Protein AF-A0A1G2ZA52-F1 (afdb_monomer_lite)

Sequence (86 aa):
MITGERTGKPETLIEADSFPFEFVSDLAEVESWRKEVYRPIYHMHKWWATRLGSIFRAALLACNMPVSADLEKEFYHRHEFQGRSL

pLDDT: mean 73.51, std 16.39, range [34.97, 90.88]

Foldseek 3Di:
DDPDPDPDDADFLVNDPPNCPVLLVVVQVVQVVPCVVPDDVDPDDDPVVSRRVSNVLLVVRRRVHHNPDDSNVCSPDDDDPPPDDD

Secondary structure (DSSP, 8-state):
-------SSPPBGGGSTT--HHHHHHHHHHHHH-TTTS--S---S-TTTT--HHHHHHHHHHHHSBTTS-HHHHHTS----TT---

Radius of gyration: 15.81 Å; chains: 1; bounding box: 36×26×44 Å

Structure (mmCIF, N/CA/C/O backbone):
data_AF-A0A1G2ZA52-F1
#
_entry.id   AF-A0A1G2ZA52-F1
#
loop_
_atom_site.group_PDB
_atom_site.id
_atom_site.type_symbol
_atom_site.label_atom_id
_atom_site.label_alt_id
_atom_site.label_comp_id
_atom_site.label_asym_id
_atom_site.label_entity_id
_atom_site.label_seq_id
_atom_site.pdbx_PDB_ins_code
_atom_site.Cartn_x
_atom_site.Cartn_y
_atom_site.Cartn_z
_atom_site.occupancy
_atom_site.B_iso_or_equiv
_atom_site.auth_seq_id
_atom_site.auth_comp_id
_atom_site.auth_asym_id
_atom_site.auth_atom_id
_atom_site.pdbx_PDB_model_num
ATOM 1 N N . MET A 1 1 ? -0.947 -7.017 30.043 1.00 34.97 1 MET A N 1
ATOM 2 C CA . MET A 1 1 ? -1.550 -6.899 28.701 1.00 34.97 1 MET A CA 1
ATOM 3 C C . MET A 1 1 ? -2.286 -5.574 28.690 1.00 34.97 1 MET A C 1
ATOM 5 O O . MET A 1 1 ? -3.258 -5.435 29.416 1.00 34.97 1 MET A O 1
ATOM 9 N N . ILE A 1 2 ? -1.706 -4.558 28.054 1.00 43.41 2 ILE A N 1
ATOM 10 C CA . ILE A 1 2 ? -2.255 -3.198 28.052 1.00 43.41 2 ILE A CA 1
ATOM 11 C C . ILE A 1 2 ? -3.210 -3.124 26.864 1.00 43.41 2 ILE A C 1
ATOM 13 O O . ILE A 1 2 ? -2.772 -2.890 25.743 1.00 43.41 2 ILE A O 1
ATOM 17 N N . THR A 1 3 ? -4.498 -3.363 27.094 1.00 51.31 3 THR A N 1
ATOM 18 C CA . THR A 1 3 ? -5.536 -3.014 26.120 1.00 51.31 3 THR A CA 1
ATOM 19 C C . THR A 1 3 ? -5.821 -1.530 26.319 1.00 51.31 3 THR A C 1
ATOM 21 O O . THR A 1 3 ? -6.599 -1.140 27.185 1.00 51.31 3 THR A O 1
ATOM 24 N N . GLY A 1 4 ? -5.070 -0.682 25.620 1.00 52.78 4 GLY A N 1
ATOM 25 C CA . GLY A 1 4 ? -5.344 0.749 25.594 1.00 52.78 4 GLY A CA 1
ATOM 26 C C . GLY A 1 4 ? -6.518 1.000 24.659 1.00 52.78 4 GLY A C 1
ATOM 27 O O . GLY A 1 4 ? -6.338 0.933 23.448 1.00 52.78 4 GLY A O 1
ATOM 28 N N . GLU A 1 5 ? -7.701 1.285 25.204 1.00 54.12 5 GLU A N 1
ATOM 29 C CA . GLU A 1 5 ? -8.813 1.834 24.425 1.00 54.12 5 GLU A CA 1
ATOM 30 C C . GLU A 1 5 ? -8.360 3.155 23.790 1.00 54.12 5 GLU A C 1
ATOM 32 O O . GLU A 1 5 ? -8.139 4.158 24.474 1.00 54.12 5 GLU A O 1
ATOM 37 N N . ARG A 1 6 ? -8.163 3.144 22.468 1.00 55.12 6 ARG A N 1
ATOM 38 C CA . ARG A 1 6 ? -7.851 4.341 21.688 1.00 55.12 6 ARG A CA 1
ATOM 39 C C . ARG A 1 6 ? -9.150 4.996 21.232 1.00 55.12 6 ARG A C 1
ATOM 41 O O . ARG A 1 6 ? -10.041 4.372 20.668 1.00 55.12 6 ARG A O 1
ATOM 48 N N . THR A 1 7 ? -9.243 6.283 21.511 1.00 51.12 7 THR A N 1
ATOM 49 C CA . THR A 1 7 ? -10.364 7.183 21.260 1.00 51.12 7 THR A CA 1
ATOM 50 C C . THR A 1 7 ? -10.851 7.157 19.800 1.00 51.12 7 THR A C 1
ATOM 52 O O . THR A 1 7 ? -10.130 7.551 18.889 1.00 51.12 7 THR A O 1
ATOM 55 N N . GLY A 1 8 ? -12.115 6.775 19.590 1.00 56.19 8 GLY A N 1
ATOM 56 C CA . GLY A 1 8 ? -13.031 7.314 18.567 1.00 56.19 8 GLY A CA 1
ATOM 57 C C . GLY A 1 8 ? -12.773 7.072 17.070 1.00 56.19 8 GLY A C 1
ATOM 58 O O . GLY A 1 8 ? -13.634 7.452 16.275 1.00 56.19 8 GLY A O 1
ATOM 59 N N . LYS A 1 9 ? -11.656 6.466 16.649 1.00 61.41 9 LYS A N 1
ATOM 60 C CA . LYS A 1 9 ? -11.392 6.137 15.233 1.00 61.41 9 LYS A CA 1
ATOM 61 C C . LYS A 1 9 ? -11.508 4.619 15.034 1.00 61.41 9 LYS A C 1
ATOM 63 O O . LYS A 1 9 ? -10.957 3.889 15.854 1.00 61.41 9 LYS A O 1
ATOM 68 N N . PRO A 1 10 ? -12.232 4.126 14.009 1.00 68.56 10 PRO A N 1
ATOM 69 C CA . PRO A 1 10 ? -12.297 2.690 13.746 1.00 68.56 10 PRO A CA 1
ATOM 70 C C . PRO A 1 10 ? -10.885 2.154 13.500 1.00 68.56 10 PRO A C 1
ATOM 72 O O . PRO A 1 10 ? -10.106 2.809 12.804 1.00 68.56 10 PRO A O 1
ATOM 75 N N . GLU A 1 11 ? -10.571 0.990 14.076 1.00 78.50 11 GLU A N 1
ATOM 76 C CA . GLU A 1 11 ? -9.280 0.328 13.885 1.00 78.50 11 GLU A CA 1
ATOM 77 C C . GLU A 1 11 ? -8.997 0.176 12.388 1.00 78.50 11 GLU A C 1
ATOM 79 O O . GLU A 1 11 ? -9.843 -0.274 11.603 1.00 78.50 11 GLU A O 1
ATOM 84 N N . THR A 1 12 ? -7.809 0.618 11.989 1.00 85.75 12 THR A N 1
ATOM 85 C CA . THR A 1 12 ? -7.375 0.578 10.594 1.00 85.75 12 THR A CA 1
ATOM 86 C C . THR A 1 12 ? -6.503 -0.643 10.370 1.00 85.75 12 THR A C 1
ATOM 88 O O . THR A 1 12 ? -5.792 -1.082 11.271 1.00 85.75 12 THR A O 1
ATOM 91 N N . LEU A 1 13 ? -6.542 -1.200 9.162 1.00 87.00 13 LEU A N 1
ATOM 92 C CA . LEU A 1 13 ? -5.838 -2.440 8.836 1.00 87.00 13 LEU A CA 1
ATOM 93 C C . LEU A 1 13 ? -4.322 -2.362 9.095 1.00 87.00 13 LEU A C 1
ATOM 95 O O . LEU A 1 13 ? -3.705 -3.378 9.387 1.00 87.00 13 LEU A O 1
ATOM 99 N N . ILE A 1 14 ? -3.717 -1.171 9.024 1.00 87.19 14 ILE A N 1
ATOM 100 C CA . ILE A 1 14 ? -2.283 -0.986 9.308 1.00 87.19 14 ILE A CA 1
ATOM 101 C C . ILE A 1 14 ? -1.917 -1.186 10.787 1.00 87.19 14 ILE A C 1
ATOM 103 O O . ILE A 1 14 ? -0.763 -1.461 11.100 1.00 87.19 14 ILE A O 1
ATOM 107 N N . GLU A 1 15 ? -2.881 -1.030 11.692 1.00 86.44 15 GLU A N 1
ATOM 108 C CA . GLU A 1 15 ? -2.696 -1.221 13.134 1.00 86.44 15 GLU A CA 1
ATOM 109 C C . GLU A 1 15 ? -3.074 -2.644 13.579 1.00 86.44 15 GLU A C 1
ATOM 111 O O . GLU A 1 15 ? -2.903 -2.980 14.748 1.00 86.44 15 GLU A O 1
ATOM 116 N N . ALA A 1 16 ? -3.579 -3.476 12.661 1.00 86.31 16 ALA A N 1
ATOM 117 C CA . ALA A 1 16 ? -4.008 -4.835 12.949 1.00 86.31 16 ALA A CA 1
ATOM 118 C C . ALA A 1 16 ? -2.851 -5.839 12.872 1.00 86.31 16 ALA A C 1
ATOM 120 O O . ALA A 1 16 ? -2.046 -5.814 11.940 1.00 86.31 16 ALA A O 1
ATOM 121 N N . ASP A 1 17 ? -2.853 -6.816 13.782 1.00 84.50 17 ASP A N 1
ATOM 122 C CA . ASP A 1 17 ? -1.921 -7.953 13.741 1.00 84.50 17 ASP A CA 1
ATOM 123 C C . ASP A 1 17 ? -2.129 -8.839 12.498 1.00 84.50 17 ASP A C 1
ATOM 125 O O . ASP A 1 17 ? -1.228 -9.564 12.085 1.00 84.50 17 ASP A O 1
ATOM 129 N N . SER A 1 18 ? -3.312 -8.768 11.876 1.00 85.00 18 SER A N 1
ATOM 130 C CA . SER A 1 18 ? -3.662 -9.486 10.646 1.00 85.00 18 SER A CA 1
ATOM 131 C C . SER A 1 18 ? -3.217 -8.776 9.365 1.00 85.00 18 SER A C 1
ATOM 133 O O . SER A 1 18 ? -3.668 -9.141 8.278 1.00 85.00 18 SER A O 1
ATOM 135 N N . PHE A 1 19 ? -2.389 -7.733 9.459 1.00 87.56 19 PHE A N 1
ATOM 136 C CA . PHE A 1 19 ? -1.862 -7.061 8.279 1.00 87.56 19 PHE A CA 1
ATOM 137 C C . PHE A 1 19 ? -1.062 -8.057 7.410 1.00 87.56 19 PHE A C 1
ATOM 139 O O . PHE A 1 19 ? -0.165 -8.732 7.924 1.00 87.56 19 PHE A O 1
ATOM 146 N N . PRO A 1 20 ? -1.340 -8.166 6.096 1.00 88.88 20 PRO A N 1
ATOM 147 C CA . PRO A 1 20 ? -0.730 -9.188 5.248 1.00 88.88 20 PRO A CA 1
ATOM 148 C C . PRO A 1 20 ? 0.688 -8.780 4.819 1.00 88.88 20 PRO A C 1
ATOM 150 O O . PRO A 1 20 ? 0.933 -8.330 3.698 1.00 88.88 20 PRO A O 1
ATOM 153 N N . PHE A 1 21 ? 1.641 -8.924 5.744 1.00 88.19 21 PHE A N 1
ATOM 154 C CA . PHE A 1 21 ? 3.051 -8.586 5.532 1.00 88.19 21 PHE A CA 1
ATOM 155 C C . PHE A 1 21 ? 3.700 -9.411 4.422 1.00 88.19 21 PHE A C 1
ATOM 157 O O . PHE A 1 21 ? 4.483 -8.862 3.652 1.00 88.19 21 PHE A O 1
ATOM 164 N N . GLU A 1 22 ? 3.370 -10.700 4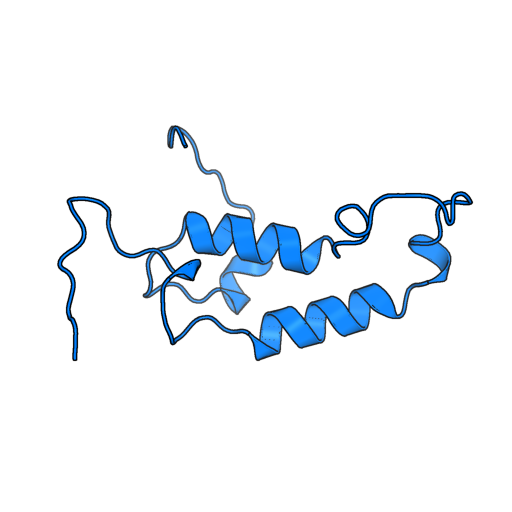.338 1.00 90.19 22 GLU A N 1
ATOM 165 C CA . GLU A 1 22 ? 3.932 -11.631 3.352 1.00 90.19 22 GLU A CA 1
ATOM 166 C C . GLU A 1 22 ? 3.602 -11.171 1.929 1.00 90.19 22 GLU A C 1
ATOM 168 O O . GLU A 1 22 ? 4.510 -10.902 1.148 1.00 90.19 22 GLU A O 1
ATOM 173 N N . PHE A 1 23 ? 2.323 -10.908 1.644 1.00 90.12 23 PHE A N 1
ATOM 174 C CA . PHE A 1 23 ? 1.875 -10.376 0.355 1.00 90.12 23 PHE A CA 1
ATOM 175 C C . PHE A 1 23 ? 2.599 -9.081 -0.043 1.00 90.12 23 PHE A C 1
ATOM 177 O O . PHE A 1 23 ? 3.085 -8.939 -1.168 1.00 90.12 23 PHE A O 1
ATOM 184 N N . VAL A 1 24 ? 2.684 -8.116 0.881 1.00 89.38 24 VAL A N 1
ATOM 185 C CA . VAL A 1 24 ? 3.341 -6.828 0.607 1.00 89.38 24 VAL A CA 1
ATOM 186 C C . VAL A 1 24 ? 4.845 -7.013 0.392 1.00 89.38 24 VAL A C 1
ATOM 188 O O . VAL A 1 24 ? 5.421 -6.334 -0.460 1.00 89.38 24 VAL A O 1
ATOM 191 N N . SER A 1 25 ? 5.478 -7.920 1.139 1.00 88.12 25 SER A N 1
ATOM 192 C CA . SER A 1 25 ? 6.902 -8.235 1.020 1.00 88.12 25 SER A CA 1
ATOM 193 C C . SER A 1 25 ? 7.226 -8.917 -0.306 1.00 88.12 25 SER A C 1
ATOM 195 O O . SER A 1 25 ? 8.162 -8.493 -0.980 1.00 88.12 25 SER A O 1
ATOM 197 N N . ASP A 1 26 ? 6.434 -9.900 -0.727 1.00 88.69 26 ASP A N 1
ATOM 198 C CA . ASP A 1 26 ? 6.636 -10.616 -1.990 1.00 88.69 26 ASP A CA 1
ATOM 199 C C . ASP A 1 26 ? 6.479 -9.673 -3.187 1.00 88.69 26 ASP A C 1
ATOM 201 O O . ASP A 1 26 ? 7.292 -9.658 -4.116 1.00 88.69 26 ASP A O 1
ATOM 205 N N . LEU A 1 27 ? 5.465 -8.804 -3.142 1.00 87.00 27 LEU A N 1
ATOM 206 C CA . LEU A 1 27 ? 5.249 -7.804 -4.181 1.00 87.00 27 LEU A CA 1
ATOM 207 C C . LEU A 1 27 ? 6.403 -6.792 -4.244 1.00 87.00 27 LEU A C 1
ATOM 209 O O . LEU A 1 27 ? 6.857 -6.420 -5.332 1.00 87.00 27 LEU A O 1
ATOM 213 N N . ALA A 1 28 ? 6.894 -6.368 -3.080 1.00 83.94 28 ALA A N 1
ATOM 214 C CA . ALA A 1 28 ? 8.051 -5.497 -2.963 1.00 83.94 28 ALA A CA 1
ATOM 215 C C . ALA A 1 28 ? 9.322 -6.173 -3.505 1.00 83.94 28 ALA A C 1
ATOM 217 O O . ALA A 1 28 ? 10.095 -5.556 -4.241 1.00 83.94 28 ALA A O 1
ATOM 218 N N . GLU A 1 29 ? 9.535 -7.449 -3.202 1.00 82.94 29 GLU A N 1
ATOM 219 C CA . GLU A 1 29 ? 10.665 -8.205 -3.722 1.00 82.94 29 GLU A CA 1
ATOM 220 C C . GLU A 1 29 ? 10.649 -8.225 -5.256 1.00 82.94 29 GLU A C 1
ATOM 222 O O . GLU A 1 29 ? 11.629 -7.814 -5.884 1.00 82.94 29 GLU A O 1
ATOM 227 N N . VAL A 1 30 ? 9.522 -8.593 -5.874 1.00 82.06 30 VAL A N 1
ATOM 228 C CA . VAL A 1 30 ? 9.362 -8.605 -7.340 1.00 82.06 30 VAL A CA 1
ATOM 229 C C . VAL A 1 30 ? 9.631 -7.226 -7.956 1.00 82.06 30 VAL A C 1
ATOM 231 O O . VAL A 1 30 ? 10.314 -7.121 -8.981 1.00 82.06 30 VAL A O 1
ATOM 234 N N . GLU A 1 31 ? 9.144 -6.151 -7.332 1.00 76.25 31 GLU A N 1
ATOM 235 C CA . GLU A 1 31 ? 9.393 -4.775 -7.780 1.00 76.25 31 GLU A CA 1
ATOM 236 C C . GLU A 1 31 ? 10.887 -4.395 -7.659 1.00 76.25 31 GLU A C 1
ATOM 238 O O . GLU A 1 31 ? 11.442 -3.749 -8.553 1.00 76.25 31 GLU A O 1
ATOM 243 N N . SER A 1 32 ? 11.569 -4.876 -6.615 1.00 70.38 32 SER A N 1
ATOM 244 C CA . SER A 1 32 ? 12.999 -4.660 -6.343 1.00 70.38 32 SER A CA 1
ATOM 245 C C . SER A 1 32 ? 13.928 -5.349 -7.352 1.00 70.38 32 SER A C 1
ATOM 247 O O . SER A 1 32 ? 15.024 -4.853 -7.639 1.00 70.38 32 SER A O 1
ATOM 249 N N . TRP A 1 33 ? 13.501 -6.468 -7.948 1.00 65.12 33 TRP A N 1
ATOM 250 C CA . TRP A 1 33 ? 14.269 -7.178 -8.978 1.00 65.12 33 TRP A CA 1
ATOM 251 C C . TRP A 1 33 ? 14.348 -6.409 -10.307 1.00 65.12 33 TRP A C 1
ATOM 253 O O . TRP A 1 33 ? 15.307 -6.591 -11.061 1.00 65.12 33 TRP A O 1
ATOM 263 N N . ARG A 1 34 ? 13.430 -5.466 -10.582 1.00 63.50 34 ARG A N 1
ATOM 264 C CA . ARG A 1 34 ? 13.435 -4.619 -11.796 1.00 63.50 34 ARG A CA 1
ATOM 265 C C . ARG A 1 34 ? 14.409 -3.438 -11.695 1.00 63.50 34 ARG A C 1
ATOM 267 O O . ARG A 1 34 ? 14.077 -2.294 -12.014 1.00 63.50 34 ARG A O 1
ATOM 274 N N . LYS A 1 35 ? 15.656 -3.722 -11.314 1.00 58.59 35 LYS A N 1
ATOM 275 C CA . LYS A 1 35 ? 16.743 -2.741 -11.123 1.00 58.59 35 LYS A CA 1
ATOM 276 C C . LYS A 1 35 ? 17.096 -1.936 -12.384 1.00 58.59 35 LYS A C 1
ATOM 278 O O . LYS A 1 35 ? 17.839 -0.968 -12.278 1.00 58.59 35 LYS A O 1
ATOM 283 N N . GLU A 1 36 ? 16.593 -2.328 -13.555 1.00 57.34 36 GLU A N 1
ATOM 284 C CA . GLU A 1 36 ? 16.755 -1.604 -14.825 1.00 57.34 36 GLU A CA 1
ATOM 285 C C . GLU A 1 36 ? 15.730 -0.475 -15.018 1.00 57.34 36 GLU A C 1
ATOM 287 O O . GLU A 1 36 ? 16.042 0.533 -15.641 1.00 57.34 36 GLU A O 1
ATOM 292 N N . VAL A 1 37 ? 14.528 -0.601 -14.445 1.00 59.00 37 VAL A N 1
ATOM 293 C CA . VAL A 1 37 ? 13.476 0.434 -14.507 1.00 59.00 37 VAL A CA 1
ATOM 294 C C . VAL A 1 37 ? 13.605 1.415 -13.339 1.00 59.00 37 VAL A C 1
ATOM 296 O O . VAL A 1 37 ? 13.323 2.601 -13.482 1.00 59.00 37 VAL A O 1
ATOM 299 N N . TYR A 1 38 ? 14.089 0.928 -12.192 1.00 53.56 38 TYR A N 1
ATOM 300 C CA . TYR A 1 38 ? 14.191 1.681 -10.938 1.00 53.56 38 TYR A CA 1
ATOM 301 C C . TYR A 1 38 ? 15.625 2.061 -10.548 1.00 53.56 38 TYR A C 1
ATOM 303 O O . TYR A 1 38 ? 15.888 2.353 -9.381 1.00 53.56 38 TYR A O 1
ATOM 311 N N . ARG A 1 39 ? 16.568 2.101 -11.498 1.00 57.81 39 ARG A N 1
ATOM 312 C CA . ARG A 1 39 ? 17.813 2.861 -11.319 1.00 57.81 39 ARG A CA 1
ATOM 313 C C . ARG A 1 39 ? 17.656 4.249 -11.944 1.00 57.81 39 ARG A C 1
ATOM 315 O O . ARG A 1 39 ? 18.063 4.444 -13.089 1.00 57.81 39 ARG A O 1
ATOM 322 N N . PRO A 1 40 ? 17.135 5.258 -11.221 1.00 55.50 40 PRO A N 1
ATOM 323 C CA . PRO A 1 40 ? 17.512 6.623 -11.535 1.00 55.50 40 PRO A CA 1
ATOM 324 C C . PRO A 1 40 ? 19.042 6.688 -11.549 1.00 55.50 40 PRO A C 1
ATOM 326 O O . PRO A 1 40 ? 19.696 6.105 -10.685 1.00 55.50 40 PRO A O 1
ATOM 329 N N . ILE A 1 41 ? 19.614 7.441 -12.485 1.00 57.28 41 ILE A N 1
ATOM 330 C CA . ILE A 1 41 ? 21.064 7.688 -12.638 1.00 57.28 41 ILE A CA 1
ATOM 331 C C . ILE A 1 41 ? 21.699 8.346 -11.378 1.00 57.28 41 ILE A C 1
ATOM 333 O O . ILE A 1 41 ? 22.894 8.616 -11.315 1.00 57.28 41 ILE A O 1
ATOM 337 N N . TYR A 1 42 ? 20.924 8.531 -10.309 1.00 47.06 42 TYR A N 1
ATOM 338 C CA . TYR A 1 42 ? 21.291 9.164 -9.055 1.00 47.06 42 TYR A CA 1
ATOM 339 C C . TYR A 1 42 ? 21.261 8.153 -7.902 1.00 47.06 42 TYR A C 1
ATOM 341 O O . TYR A 1 42 ? 20.313 8.095 -7.123 1.00 47.06 42 TYR A O 1
ATOM 349 N N . HIS A 1 43 ? 22.345 7.400 -7.725 1.00 50.69 43 HIS A N 1
ATOM 350 C CA . HIS A 1 43 ? 22.626 6.624 -6.507 1.00 50.69 43 HIS A CA 1
ATOM 351 C C . HIS A 1 43 ? 22.899 7.511 -5.264 1.00 50.69 43 HIS A C 1
ATOM 353 O O . HIS A 1 43 ? 23.650 7.122 -4.373 1.00 50.69 43 HIS A O 1
ATOM 359 N N . MET A 1 44 ? 22.305 8.705 -5.163 1.00 49.44 44 MET A N 1
ATOM 360 C CA . MET A 1 44 ? 22.535 9.630 -4.054 1.00 49.44 44 MET A CA 1
ATOM 361 C C . MET A 1 44 ? 21.221 10.144 -3.444 1.00 49.44 44 MET A C 1
ATOM 363 O O . MET A 1 44 ? 20.555 11.020 -3.983 1.00 49.44 44 MET A O 1
ATOM 367 N N . HIS A 1 45 ? 20.943 9.645 -2.233 1.00 55.22 45 HIS A N 1
ATOM 368 C CA . HIS A 1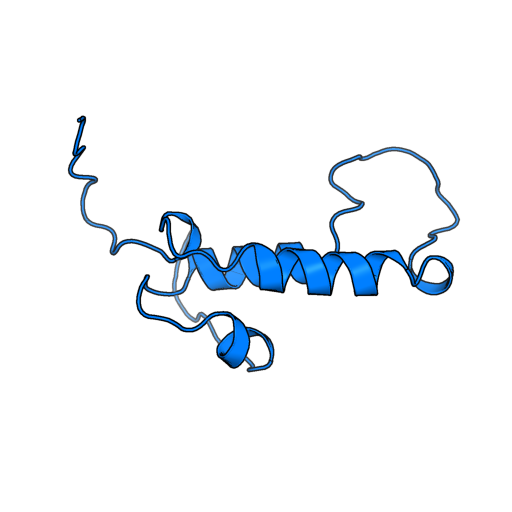 45 ? 20.691 10.474 -1.043 1.00 55.22 45 HIS A CA 1
ATOM 369 C C . HIS A 1 45 ? 19.358 10.522 -0.286 1.00 55.22 45 HIS A C 1
ATOM 371 O O . HIS A 1 45 ? 19.290 11.304 0.657 1.00 55.22 45 HIS A O 1
ATOM 377 N N . LYS A 1 46 ? 18.381 9.624 -0.467 1.00 49.66 46 LYS A N 1
ATOM 378 C CA . LYS A 1 46 ? 17.402 9.378 0.622 1.00 49.66 46 LYS A CA 1
ATOM 379 C C . LYS A 1 46 ? 16.996 7.911 0.703 1.00 49.66 46 LYS A C 1
ATOM 381 O O . LYS A 1 46 ? 16.285 7.427 -0.164 1.00 49.66 46 LYS A O 1
ATOM 386 N N . TRP A 1 47 ? 17.371 7.240 1.794 1.00 50.00 47 TRP A N 1
ATOM 387 C CA . TRP A 1 47 ? 16.940 5.871 2.138 1.00 50.00 47 TRP A CA 1
ATOM 388 C C . TRP A 1 47 ? 15.409 5.707 2.200 1.00 50.00 47 TRP A C 1
ATOM 390 O O . TRP A 1 47 ? 14.880 4.603 2.135 1.00 50.00 47 TRP A O 1
ATOM 400 N N . TRP A 1 48 ? 14.689 6.824 2.312 1.00 49.09 48 TRP A N 1
ATOM 401 C CA . TRP A 1 48 ? 13.232 6.880 2.279 1.00 49.09 48 TRP A CA 1
ATOM 402 C C . TRP A 1 48 ? 12.644 7.038 0.861 1.00 49.09 48 TRP A C 1
ATOM 404 O O . TRP A 1 48 ? 11.483 6.711 0.648 1.00 49.09 48 TRP A O 1
ATOM 414 N N . ALA A 1 49 ? 13.434 7.483 -0.125 1.00 48.56 49 ALA A N 1
ATOM 415 C CA . ALA A 1 49 ? 13.009 7.671 -1.520 1.00 48.56 49 ALA A CA 1
ATOM 416 C C . ALA A 1 49 ? 13.199 6.416 -2.394 1.00 48.56 49 ALA A C 1
ATOM 418 O O . ALA A 1 49 ? 12.887 6.432 -3.579 1.00 48.56 49 ALA A O 1
ATOM 419 N N . THR A 1 50 ? 13.689 5.324 -1.806 1.00 58.03 50 THR A N 1
ATOM 420 C CA . THR A 1 50 ? 13.801 4.000 -2.437 1.00 58.03 50 THR A CA 1
ATOM 421 C C . THR A 1 50 ? 12.680 3.057 -2.001 1.00 58.03 50 THR A C 1
ATOM 423 O O . THR A 1 50 ? 12.825 1.842 -2.112 1.00 58.03 50 THR A O 1
ATOM 426 N N . ARG A 1 51 ? 11.579 3.576 -1.437 1.00 65.00 51 ARG A N 1
ATOM 427 C CA . ARG A 1 51 ? 10.434 2.726 -1.107 1.00 65.00 51 ARG A CA 1
ATOM 428 C C . ARG A 1 51 ? 9.700 2.338 -2.383 1.00 65.00 51 ARG A C 1
ATOM 430 O O . ARG A 1 51 ? 9.348 3.186 -3.196 1.00 65.00 51 ARG A O 1
ATOM 437 N N . LEU A 1 52 ? 9.503 1.037 -2.515 1.00 73.06 52 LEU A N 1
ATOM 438 C CA . LEU A 1 52 ? 8.816 0.390 -3.620 1.00 73.06 52 LEU A CA 1
ATOM 439 C C . LEU A 1 52 ? 7.357 0.862 -3.633 1.00 73.06 52 LEU A C 1
ATOM 441 O O . LEU A 1 52 ? 6.739 1.013 -2.570 1.00 73.06 52 LEU A O 1
ATOM 445 N N . GLY A 1 53 ? 6.825 1.167 -4.819 1.00 78.50 53 GLY A N 1
ATOM 446 C CA . GLY A 1 53 ? 5.489 1.749 -4.966 1.00 78.50 53 GLY A CA 1
ATOM 447 C C . GLY A 1 53 ? 4.407 0.844 -4.381 1.00 78.50 53 GLY A C 1
ATOM 448 O O . GLY A 1 53 ? 3.412 1.330 -3.841 1.00 78.50 53 GLY A O 1
ATOM 449 N N . SER A 1 54 ? 4.657 -0.465 -4.401 1.00 86.50 54 SER A N 1
ATOM 450 C CA . SER A 1 54 ? 3.867 -1.498 -3.736 1.00 86.50 54 SER A CA 1
ATOM 451 C C . SER A 1 54 ? 3.693 -1.269 -2.236 1.00 86.50 54 SER A C 1
ATOM 453 O O . SER A 1 54 ? 2.561 -1.204 -1.758 1.00 86.50 54 SER A O 1
ATOM 455 N N . ILE A 1 55 ? 4.786 -1.054 -1.501 1.00 86.62 55 ILE A N 1
ATOM 456 C CA . ILE A 1 55 ? 4.764 -0.793 -0.052 1.00 86.62 55 ILE A CA 1
ATOM 457 C C . ILE A 1 55 ? 4.001 0.497 0.244 1.00 86.62 55 ILE A C 1
ATOM 459 O O . ILE A 1 55 ? 3.188 0.552 1.166 1.00 86.62 55 ILE A O 1
ATOM 463 N N . PHE A 1 56 ? 4.255 1.549 -0.539 1.00 86.38 56 PHE A N 1
ATOM 464 C CA . PHE A 1 56 ? 3.583 2.830 -0.341 1.00 86.38 56 PHE A CA 1
ATOM 465 C C . PHE A 1 56 ? 2.072 2.716 -0.570 1.00 86.38 56 PHE A C 1
ATOM 467 O O . PHE A 1 56 ? 1.285 3.187 0.251 1.00 86.38 56 PHE A O 1
ATOM 474 N N . ARG A 1 57 ? 1.656 2.032 -1.641 1.00 88.94 57 ARG A N 1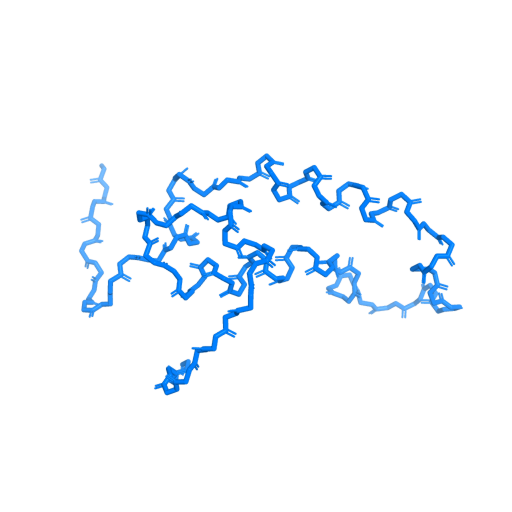
ATOM 475 C CA . ARG A 1 57 ? 0.244 1.762 -1.927 1.00 88.94 57 ARG A CA 1
ATOM 476 C C . ARG A 1 57 ? -0.400 0.916 -0.832 1.00 88.94 57 ARG A C 1
ATOM 478 O O . ARG A 1 57 ? -1.459 1.296 -0.346 1.00 88.94 57 ARG A O 1
ATOM 485 N N . ALA A 1 58 ? 0.242 -0.174 -0.415 1.00 90.88 58 ALA A N 1
ATOM 486 C CA . ALA A 1 58 ? -0.250 -1.040 0.652 1.00 90.88 58 ALA A CA 1
ATOM 487 C C . ALA A 1 58 ? -0.474 -0.261 1.957 1.00 90.88 58 ALA A C 1
ATOM 489 O O . ALA A 1 58 ? -1.536 -0.376 2.561 1.00 90.88 58 ALA A O 1
ATOM 490 N N . ALA A 1 59 ? 0.473 0.603 2.340 1.00 89.06 59 ALA A N 1
ATOM 491 C CA . ALA A 1 59 ? 0.342 1.453 3.520 1.00 89.06 59 ALA A CA 1
ATOM 492 C C . ALA A 1 59 ? -0.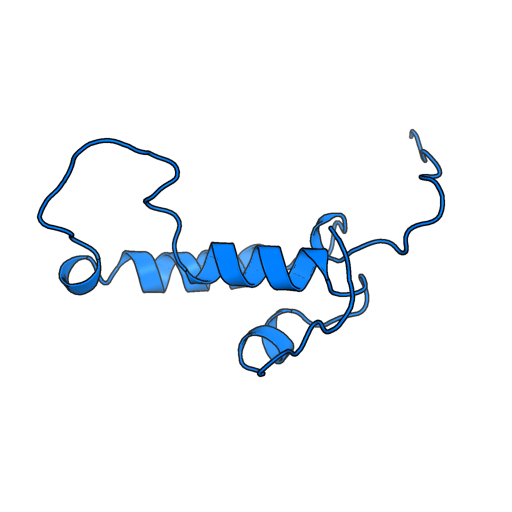830 2.442 3.403 1.00 89.06 59 ALA A C 1
ATOM 494 O O . ALA A 1 59 ? -1.613 2.576 4.340 1.00 89.06 59 ALA A O 1
ATOM 495 N N . LEU A 1 60 ? -0.997 3.107 2.253 1.00 89.12 60 LEU A N 1
ATOM 496 C CA . LEU A 1 60 ? -2.118 4.031 2.040 1.00 89.12 60 LEU A CA 1
ATOM 497 C C . LEU A 1 60 ? -3.477 3.332 2.124 1.00 89.12 60 LEU A C 1
ATOM 499 O O . LEU A 1 60 ? -4.397 3.869 2.744 1.00 89.12 60 LEU A O 1
ATOM 503 N N . LEU A 1 61 ? -3.605 2.154 1.508 1.00 90.31 61 LEU A N 1
ATOM 504 C CA . LEU A 1 61 ? -4.828 1.358 1.573 1.00 90.31 61 LEU A CA 1
ATOM 505 C C . LEU A 1 61 ? -5.099 0.909 3.008 1.00 90.31 61 LEU A C 1
ATOM 507 O O . LEU A 1 61 ? -6.195 1.124 3.515 1.00 90.31 61 LEU A O 1
ATOM 511 N N . ALA A 1 62 ? -4.086 0.404 3.706 1.00 89.44 62 ALA A N 1
ATOM 512 C CA . ALA A 1 62 ? -4.239 -0.092 5.065 1.00 89.44 62 ALA A CA 1
ATOM 513 C C . ALA A 1 62 ? -4.562 1.001 6.097 1.00 89.44 62 ALA A C 1
ATOM 515 O O . ALA A 1 62 ? -5.320 0.745 7.028 1.00 89.44 62 ALA A O 1
ATOM 516 N N . CYS A 1 63 ? -4.086 2.236 5.905 1.00 88.56 63 CYS A N 1
ATOM 517 C CA . CYS A 1 63 ? -4.507 3.390 6.710 1.00 88.56 63 CYS A CA 1
ATOM 518 C C . CYS A 1 63 ? -5.979 3.781 6.491 1.00 88.56 63 CYS A C 1
ATOM 520 O O . CYS A 1 63 ? -6.563 4.481 7.315 1.00 88.56 63 CYS A O 1
ATOM 522 N N . ASN A 1 64 ? -6.571 3.398 5.357 1.00 86.50 64 ASN A N 1
ATOM 523 C CA . ASN A 1 64 ? -7.923 3.800 4.965 1.00 86.50 64 ASN A CA 1
ATOM 524 C C . ASN A 1 64 ? -8.932 2.646 4.971 1.00 86.50 64 ASN A C 1
ATOM 526 O O . ASN A 1 64 ? -10.126 2.878 4.771 1.00 86.50 64 ASN A O 1
ATOM 530 N N . MET A 1 65 ? -8.492 1.419 5.207 1.00 86.19 65 MET A N 1
ATOM 531 C CA . MET A 1 65 ? -9.351 0.244 5.212 1.00 86.19 65 MET A CA 1
ATOM 532 C C . MET A 1 65 ? -9.631 -0.230 6.638 1.00 86.19 65 MET A C 1
ATOM 534 O O . MET A 1 65 ? -8.757 -0.115 7.502 1.00 86.19 65 MET A O 1
ATOM 538 N N . PRO A 1 66 ? -10.843 -0.751 6.900 1.00 86.75 66 PRO A N 1
ATOM 539 C CA . PRO A 1 66 ? -11.132 -1.416 8.163 1.00 86.75 66 PRO A CA 1
ATOM 540 C C . PRO A 1 66 ? -10.313 -2.707 8.286 1.00 86.75 66 PRO A C 1
ATOM 542 O O . PRO A 1 66 ? -9.926 -3.297 7.279 1.00 86.75 66 PRO A O 1
ATOM 545 N N . VAL A 1 67 ? -10.119 -3.188 9.514 1.00 86.19 67 VAL A N 1
ATOM 546 C CA . VAL A 1 67 ? -9.394 -4.444 9.805 1.00 86.19 67 VAL A CA 1
ATOM 547 C C . VAL A 1 67 ? -9.979 -5.667 9.083 1.00 86.19 67 VAL A C 1
ATOM 549 O O . VAL A 1 67 ? -9.254 -6.598 8.756 1.00 86.19 67 VAL A O 1
ATOM 552 N N . SER A 1 68 ? -11.282 -5.671 8.792 1.00 84.88 68 SER A N 1
ATOM 553 C CA . SER A 1 68 ? -11.945 -6.767 8.075 1.00 84.88 68 SER A CA 1
ATOM 554 C C . SER A 1 68 ? -11.697 -6.783 6.561 1.00 84.88 68 SER A C 1
ATOM 556 O O . SER A 1 68 ? -12.180 -7.692 5.884 1.00 84.88 68 SER A O 1
ATOM 558 N N . ALA A 1 69 ? -11.011 -5.778 6.010 1.00 85.00 69 ALA A N 1
ATOM 559 C CA . ALA A 1 69 ? -10.756 -5.688 4.579 1.00 85.00 69 ALA A CA 1
ATOM 560 C C . ALA A 1 69 ? -9.630 -6.629 4.136 1.00 85.00 69 ALA A C 1
ATOM 562 O O . ALA A 1 69 ? -8.608 -6.775 4.803 1.00 85.00 69 ALA A O 1
ATOM 563 N N . ASP A 1 70 ? -9.807 -7.212 2.955 1.00 88.56 70 ASP A N 1
ATOM 564 C CA . ASP A 1 70 ? -8.817 -8.065 2.306 1.00 88.56 70 ASP A CA 1
ATOM 565 C C . ASP A 1 70 ? -7.886 -7.202 1.441 1.00 88.56 70 ASP A C 1
ATOM 567 O O . ASP A 1 70 ? -8.248 -6.799 0.330 1.00 88.56 70 ASP A O 1
ATOM 571 N N . LEU A 1 71 ? -6.696 -6.877 1.966 1.00 88.38 71 LEU A N 1
ATOM 572 C CA . LEU A 1 71 ? -5.749 -5.995 1.276 1.00 88.38 71 LEU A CA 1
ATOM 573 C C . LEU A 1 71 ? -5.353 -6.540 -0.095 1.00 88.38 71 LEU A C 1
ATOM 575 O O . LEU A 1 71 ? -5.176 -5.745 -1.009 1.00 88.38 71 LEU A O 1
ATOM 579 N N . GLU A 1 72 ? -5.197 -7.854 -0.247 1.00 89.56 72 GLU A N 1
ATOM 580 C CA . GLU A 1 72 ? -4.671 -8.463 -1.473 1.00 89.56 72 GLU A CA 1
ATOM 581 C C . GLU A 1 72 ? -5.631 -8.263 -2.640 1.00 89.56 72 GLU A C 1
ATOM 583 O O . GLU A 1 72 ? -5.231 -7.846 -3.731 1.00 89.56 72 GLU A O 1
ATOM 588 N N . LYS A 1 73 ? -6.924 -8.495 -2.391 1.00 89.44 73 LYS A N 1
ATOM 589 C CA . LYS A 1 73 ? -7.976 -8.261 -3.386 1.00 89.44 73 LYS A CA 1
ATOM 590 C C . LYS A 1 73 ? -8.096 -6.786 -3.705 1.00 89.44 73 LYS A C 1
ATOM 592 O O . LYS A 1 73 ? -8.110 -6.395 -4.871 1.00 89.44 73 LYS A O 1
ATOM 597 N N . GLU A 1 74 ? -8.147 -5.961 -2.667 1.00 89.12 74 GLU A N 1
ATOM 598 C CA . GLU A 1 74 ? -8.313 -4.528 -2.835 1.00 89.12 74 GLU A CA 1
ATOM 599 C C . GLU A 1 74 ? -7.105 -3.903 -3.539 1.00 89.12 74 GLU A C 1
ATOM 601 O O . GLU A 1 74 ? -7.272 -2.991 -4.340 1.00 89.12 74 GLU A O 1
ATOM 606 N N . PHE A 1 75 ? -5.892 -4.424 -3.353 1.00 89.62 75 P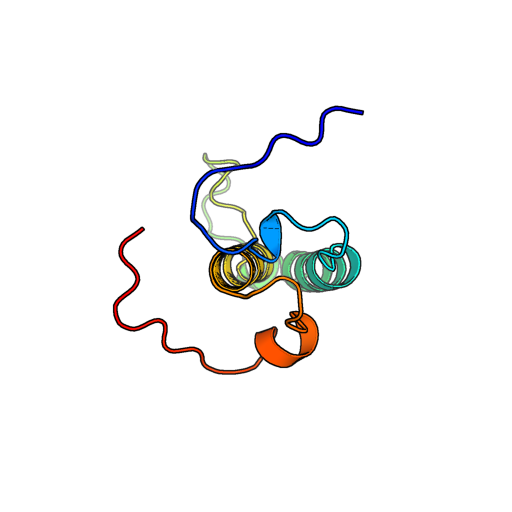HE A N 1
ATOM 607 C CA . PHE A 1 75 ? -4.664 -3.840 -3.886 1.00 89.62 75 PHE A CA 1
ATOM 608 C C . PHE A 1 75 ? -4.723 -3.520 -5.388 1.00 89.62 75 PHE A C 1
ATOM 610 O O . PHE A 1 75 ? -4.161 -2.509 -5.818 1.00 89.62 75 PHE A O 1
ATOM 617 N N . TYR A 1 76 ? -5.435 -4.314 -6.188 1.00 89.81 76 TYR A N 1
ATOM 618 C CA . TYR A 1 76 ? -5.552 -4.127 -7.639 1.00 89.81 76 TYR A CA 1
ATOM 619 C C . TYR A 1 76 ? -6.769 -3.300 -8.077 1.00 89.81 76 TYR A C 1
ATOM 621 O O . TYR A 1 76 ? -6.887 -2.949 -9.252 1.00 89.81 76 TYR A O 1
ATOM 629 N N . HIS A 1 77 ? -7.653 -2.937 -7.150 1.00 90.62 77 HIS A N 1
ATOM 630 C CA . HIS A 1 77 ? -8.816 -2.106 -7.424 1.00 90.62 77 HIS A CA 1
ATOM 631 C C . HIS A 1 77 ? -8.503 -0.609 -7.325 1.00 90.62 77 HIS A C 1
ATOM 633 O O . HIS A 1 77 ? -7.580 -0.153 -6.644 1.00 90.62 77 HIS A O 1
ATOM 639 N N . ARG A 1 78 ? -9.278 0.195 -8.056 1.00 86.19 78 ARG A N 1
ATOM 640 C CA . ARG A 1 78 ? -9.222 1.652 -7.938 1.00 86.19 78 ARG A CA 1
ATOM 641 C C . ARG A 1 78 ? -10.043 2.073 -6.724 1.00 86.19 78 ARG A C 1
ATOM 643 O O . ARG A 1 78 ? -11.248 1.851 -6.707 1.00 86.19 78 ARG A O 1
ATOM 650 N N . HIS A 1 79 ? -9.410 2.756 -5.777 1.00 86.06 79 HIS A N 1
ATOM 651 C CA . HIS A 1 79 ? -10.096 3.363 -4.637 1.00 86.06 79 HIS A CA 1
ATOM 652 C C . HIS A 1 79 ? -10.222 4.861 -4.803 1.00 86.06 79 HIS A C 1
ATOM 654 O O . HIS A 1 79 ? -9.296 5.532 -5.263 1.00 86.06 79 HIS A O 1
ATOM 660 N N . GLU A 1 80 ? -11.359 5.383 -4.368 1.00 83.00 80 GLU A N 1
ATOM 661 C CA . GLU A 1 80 ? -11.592 6.810 -4.261 1.00 83.00 80 GLU A CA 1
ATOM 662 C C . GLU A 1 80 ? -11.902 7.143 -2.802 1.00 83.00 80 GLU A C 1
ATOM 664 O O . GLU A 1 80 ? -12.996 6.903 -2.299 1.00 83.00 80 GLU A O 1
ATOM 669 N N . PHE A 1 81 ? -10.904 7.668 -2.093 1.00 73.38 81 PHE A N 1
ATOM 670 C CA . PHE A 1 81 ? -11.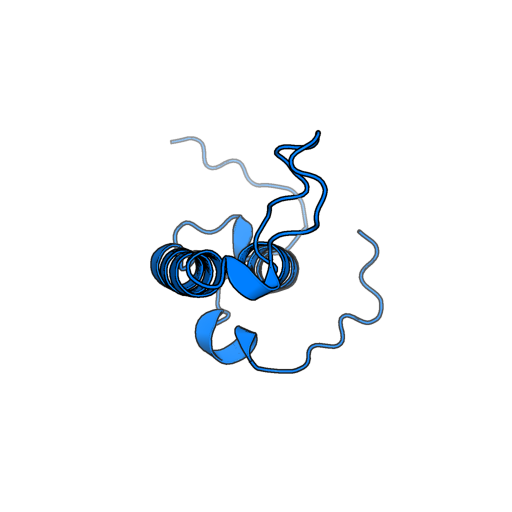050 8.098 -0.705 1.00 73.38 81 PHE A CA 1
ATOM 671 C C . PHE A 1 81 ? -11.496 9.566 -0.673 1.00 73.38 81 PHE A C 1
ATOM 673 O O . PHE A 1 81 ? -10.742 10.448 -0.265 1.00 73.38 81 PHE A O 1
ATOM 680 N N . GLN A 1 82 ? -12.697 9.868 -1.173 1.00 59.56 82 GLN A N 1
ATOM 681 C CA . GLN A 1 82 ? -13.231 11.230 -1.084 1.00 59.56 82 GLN A CA 1
ATOM 682 C C . GLN A 1 82 ? -13.524 11.590 0.387 1.00 59.56 82 GLN A C 1
ATOM 684 O O . GLN A 1 82 ? -14.204 10.851 1.095 1.00 59.56 82 GLN A O 1
ATOM 689 N N . GLY A 1 83 ? -13.022 12.740 0.851 1.00 61.62 83 GLY A N 1
ATOM 690 C CA . GLY A 1 83 ? -13.491 13.391 2.085 1.00 61.62 83 GLY A CA 1
ATOM 691 C C . GLY A 1 83 ? -12.875 12.946 3.419 1.00 61.62 83 GLY A C 1
ATOM 692 O O . GLY A 1 83 ? -13.318 13.428 4.459 1.00 61.62 83 GLY A O 1
ATOM 693 N N . ARG A 1 84 ? -11.851 12.084 3.446 1.00 56.50 84 ARG A N 1
ATOM 694 C CA . ARG A 1 84 ? -11.104 11.802 4.687 1.00 56.50 84 ARG A CA 1
ATOM 695 C C . ARG A 1 84 ? -9.926 12.761 4.828 1.00 56.50 84 ARG A C 1
ATOM 697 O O . ARG A 1 84 ? -8.888 12.566 4.205 1.00 56.50 84 ARG A O 1
ATOM 704 N N . SER A 1 85 ? -10.103 13.805 5.637 1.00 46.41 85 SER A N 1
ATOM 705 C CA . SER A 1 85 ? -8.983 14.633 6.093 1.00 46.41 85 SER A CA 1
ATOM 706 C C . SER A 1 85 ? -8.089 13.782 7.002 1.00 46.41 85 SER A C 1
ATOM 708 O O . SER A 1 85 ? -8.597 13.168 7.944 1.00 46.41 85 SER A O 1
ATOM 710 N N . LEU A 1 86 ? -6.796 13.697 6.668 1.00 47.56 86 LEU A N 1
ATOM 711 C CA . LEU A 1 86 ? -5.760 13.087 7.511 1.00 47.56 86 LEU A CA 1
ATOM 712 C C . LEU A 1 86 ? -5.602 13.857 8.826 1.00 47.56 86 LEU A C 1
ATOM 714 O O . LEU A 1 86 ? -5.742 15.102 8.786 1.00 47.56 86 LEU A O 1
#